Protein AF-A0A9X3XST1-F1 (afdb_monomer_lite)

pLDDT: mean 91.72, std 10.27, range [49.91, 98.38]

Organism: Enterococcus faecium (NCBI:txid1352)

Sequence (94 aa):
MRCKMKKMPKSFEKKLRKYNELNNKSAELHDEISNHLDDVGVPYDNLVATTDPWSKEPRTESLAYINNCECKTEESLNEEIESIRKVYEYFVNK

Secondary structure (DSSP, 8-state):
----PPPPPHHHHHHHHHHHHHHHHHHHHHHHHHHHHHHTT--GGGSSS---TT--S---SHHHHHHTT---SHHHHHHHHHHHHHHHHHHHT-

Radius of gyration: 19.64 Å; chains: 1; bounding box: 42×29×65 Å

Foldseek 3Di:
DDPPDDDDPPVVVVVVVVVVVVVVVLVVVVVVVCVVCVVLQQDPQQQDPDDDPPDPAHGDNLVVCVSVVVQPDPVSNVVSVVSVVVSSVRRNVD

Structure (mmCIF, N/CA/C/O backbone):
data_AF-A0A9X3XST1-F1
#
_entry.id   AF-A0A9X3XST1-F1
#
loop_
_atom_site.group_PDB
_atom_site.id
_atom_site.type_symbol
_atom_site.label_atom_id
_atom_site.label_alt_id
_atom_site.label_comp_id
_atom_site.label_asym_id
_atom_site.label_entity_id
_atom_site.label_seq_id
_atom_site.pdbx_PDB_ins_code
_atom_site.Cartn_x
_atom_site.Cartn_y
_atom_site.Cartn_z
_atom_site.occupancy
_atom_site.B_iso_or_equiv
_atom_site.auth_seq_id
_atom_site.auth_comp_id
_atom_site.auth_asym_id
_atom_site.auth_atom_id
_atom_site.pdbx_PDB_model_num
ATOM 1 N N . MET A 1 1 ? -20.852 -18.468 42.709 1.00 49.91 1 MET A N 1
ATOM 2 C CA . MET A 1 1 ? -20.664 -17.092 42.193 1.00 49.91 1 MET A CA 1
ATOM 3 C C . MET A 1 1 ? -20.859 -17.100 40.682 1.00 49.91 1 MET A C 1
ATOM 5 O O . MET A 1 1 ? -20.131 -17.806 40.002 1.00 49.91 1 MET A O 1
ATOM 9 N N . ARG A 1 2 ? -21.850 -16.378 40.143 1.00 56.12 2 ARG A N 1
ATOM 10 C CA . ARG A 1 2 ? -21.995 -16.188 38.688 1.00 56.12 2 ARG A CA 1
ATOM 11 C C . ARG A 1 2 ? -21.114 -15.000 38.293 1.00 56.12 2 ARG A C 1
ATOM 13 O O . ARG A 1 2 ? -21.422 -13.877 38.687 1.00 56.12 2 ARG A O 1
ATOM 20 N N . CYS A 1 3 ? -20.024 -15.228 37.562 1.00 54.44 3 CYS A N 1
ATOM 21 C CA . CYS A 1 3 ? -19.258 -14.137 36.957 1.00 54.44 3 CYS A CA 1
ATOM 22 C C . CYS A 1 3 ? -20.197 -13.330 36.052 1.00 54.44 3 CYS A C 1
ATOM 24 O O . CYS A 1 3 ? -20.706 -13.851 35.061 1.00 54.44 3 CYS A O 1
ATOM 26 N N . LYS A 1 4 ? -20.462 -12.064 36.397 1.00 68.94 4 LYS A N 1
ATOM 27 C CA . LYS A 1 4 ? -21.145 -11.134 35.491 1.00 68.94 4 LYS A CA 1
ATOM 28 C C . LYS A 1 4 ? -20.264 -10.991 34.252 1.00 68.94 4 LYS A C 1
ATOM 30 O O . LYS A 1 4 ? -19.193 -10.392 34.331 1.00 68.94 4 LYS A O 1
ATOM 35 N N . MET A 1 5 ? -20.704 -11.546 33.126 1.00 74.31 5 MET A N 1
ATOM 36 C CA . MET A 1 5 ? -20.040 -11.323 31.846 1.00 74.31 5 MET A CA 1
ATOM 37 C C . MET A 1 5 ? -19.979 -9.820 31.577 1.00 74.31 5 MET A C 1
ATOM 39 O O . MET A 1 5 ? -21.008 -9.138 31.542 1.00 74.31 5 MET A O 1
ATOM 43 N N . LYS A 1 6 ? -18.763 -9.297 31.413 1.00 84.38 6 LYS A N 1
ATOM 44 C CA . LYS A 1 6 ? -18.559 -7.910 31.003 1.00 84.38 6 LYS A CA 1
ATOM 45 C C . LYS A 1 6 ? -19.012 -7.781 29.549 1.00 84.38 6 LYS A C 1
ATOM 47 O O . LYS A 1 6 ? -18.571 -8.544 28.695 1.00 84.38 6 LYS A O 1
ATOM 52 N N . LYS A 1 7 ? -19.907 -6.831 29.274 1.00 89.75 7 LYS A N 1
ATOM 53 C CA . LYS A 1 7 ? -20.296 -6.489 27.899 1.00 89.75 7 LYS A CA 1
ATOM 54 C C . LYS A 1 7 ? -19.170 -5.702 27.232 1.00 89.75 7 LYS A C 1
ATOM 56 O O . LYS A 1 7 ? -18.489 -4.921 27.898 1.00 89.75 7 LYS A O 1
ATOM 61 N N . MET A 1 8 ? -19.006 -5.881 25.924 1.00 91.94 8 MET A N 1
ATOM 62 C CA . MET A 1 8 ? -18.074 -5.081 25.134 1.00 91.94 8 MET A CA 1
ATOM 63 C C . MET A 1 8 ? -18.477 -3.596 25.190 1.00 91.94 8 MET A C 1
ATOM 65 O O . MET A 1 8 ? -19.657 -3.279 25.005 1.00 91.94 8 MET A O 1
ATOM 69 N N . PRO A 1 9 ? -17.535 -2.670 25.435 1.00 95.88 9 PRO A N 1
ATOM 70 C CA . PRO A 1 9 ? -17.820 -1.248 25.330 1.00 95.88 9 PRO A CA 1
ATOM 71 C C . PRO A 1 9 ? -18.198 -0.876 23.892 1.00 95.88 9 PRO A C 1
ATOM 73 O O . PRO A 1 9 ? -17.466 -1.198 22.957 1.00 95.88 9 PRO A O 1
ATOM 76 N N . LYS A 1 10 ? -19.284 -0.114 23.710 1.00 95.88 10 LYS A N 1
ATOM 77 C CA . LYS A 1 10 ? -19.693 0.401 22.386 1.00 95.88 10 LYS A CA 1
ATOM 78 C C . LYS A 1 10 ? -18.580 1.195 21.686 1.00 95.88 10 LYS A C 1
ATOM 80 O O . LYS A 1 10 ? -18.499 1.212 20.463 1.00 95.88 10 LYS A O 1
ATOM 85 N N . SER A 1 11 ? -17.704 1.844 22.456 1.00 96.81 11 SER A N 1
ATOM 86 C CA . SER A 1 11 ? -16.537 2.561 21.931 1.00 96.81 11 SER A CA 1
ATOM 87 C C . SER A 1 11 ? -15.525 1.633 21.258 1.00 96.81 11 SER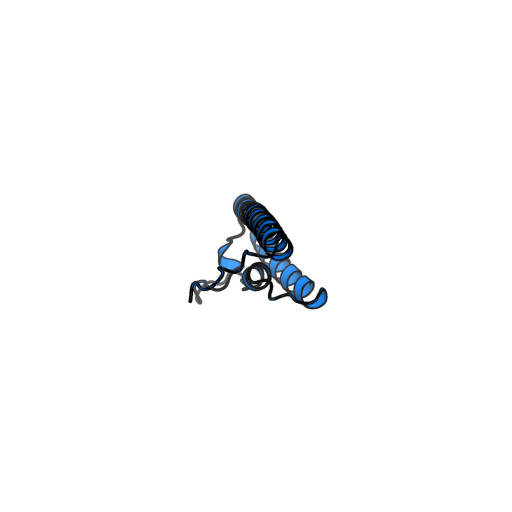 A C 1
ATOM 89 O O . SER A 1 11 ? -14.938 2.014 20.250 1.00 96.81 11 SER A O 1
ATOM 91 N N . PHE A 1 12 ? -15.335 0.419 21.780 1.00 97.69 12 PHE A N 1
ATOM 92 C CA . PHE A 1 12 ? -14.451 -0.574 21.178 1.00 97.69 12 PHE A CA 1
ATOM 93 C C . PHE A 1 12 ? -15.073 -1.170 19.913 1.00 97.69 12 PHE A C 1
ATOM 95 O O . PHE A 1 12 ? -14.409 -1.222 18.884 1.00 97.69 12 PHE A O 1
ATOM 102 N N . GLU A 1 13 ? -16.370 -1.492 19.940 1.00 97.25 13 GLU A N 1
ATOM 103 C CA . GLU A 1 13 ? -17.103 -1.927 18.742 1.00 97.25 13 GLU A CA 1
ATOM 104 C C . GLU A 1 13 ? -16.998 -0.893 17.605 1.00 97.25 13 GLU A C 1
ATOM 106 O O . GLU A 1 13 ? -16.706 -1.242 16.462 1.00 97.25 13 GLU A O 1
ATOM 111 N N . LYS A 1 14 ? -17.148 0.403 17.919 1.00 98.00 14 LYS A N 1
ATOM 112 C CA . LYS A 1 14 ? -16.975 1.487 16.940 1.00 98.00 14 LYS A CA 1
ATOM 113 C C . LYS A 1 14 ? -15.561 1.514 16.343 1.00 98.00 14 LYS A C 1
ATOM 115 O O . LYS A 1 14 ? -15.423 1.754 15.145 1.00 98.00 14 LYS A O 1
ATOM 120 N N . LYS A 1 15 ? -14.523 1.252 17.147 1.00 98.38 15 LYS A N 1
ATOM 121 C CA . LYS A 1 15 ? -13.135 1.155 16.659 1.00 98.38 15 LYS A CA 1
ATOM 122 C C . LYS A 1 15 ? -12.952 -0.029 15.713 1.00 98.38 15 LYS A C 1
ATOM 124 O O . LYS A 1 15 ? -12.360 0.158 14.660 1.00 98.38 15 LYS A O 1
ATOM 129 N N . LEU A 1 16 ? -13.505 -1.199 16.041 1.00 98.31 16 LEU A N 1
ATOM 130 C CA . LEU A 1 16 ? -13.445 -2.380 15.170 1.00 98.31 16 LEU A CA 1
ATOM 131 C C . LEU A 1 16 ? -14.113 -2.122 13.814 1.00 98.31 16 LEU A C 1
ATOM 133 O O . LEU A 1 16 ? -13.550 -2.454 12.777 1.00 98.31 16 LEU A O 1
ATOM 137 N N . ARG A 1 17 ? -15.276 -1.456 13.808 1.00 98.12 17 ARG A N 1
ATOM 138 C CA . ARG A 1 17 ? -15.958 -1.062 12.565 1.00 98.12 17 ARG A CA 1
ATOM 139 C C . ARG A 1 17 ? -15.105 -0.119 11.718 1.00 98.12 17 ARG A C 1
ATOM 141 O O . ARG A 1 17 ? -14.990 -0.332 10.517 1.00 98.12 17 ARG A O 1
ATOM 148 N N . LYS A 1 18 ? -14.481 0.889 12.341 1.00 98.38 18 LYS A N 1
ATOM 149 C CA . LYS A 1 18 ? -13.603 1.824 11.623 1.00 98.38 18 LYS A CA 1
ATOM 150 C C . LYS A 1 18 ? -12.344 1.141 11.092 1.00 98.38 18 LYS A C 1
ATOM 152 O O . LYS A 1 18 ? -11.917 1.446 9.989 1.00 98.38 18 LYS A O 1
ATOM 157 N N . TYR A 1 19 ? -11.774 0.216 11.859 1.00 97.94 19 TYR A N 1
ATOM 158 C CA . TYR A 1 19 ? -10.622 -0.571 11.432 1.00 97.94 19 TYR A CA 1
ATOM 159 C C . TYR A 1 19 ? -10.952 -1.418 10.196 1.00 97.94 19 TYR A C 1
ATOM 161 O O . TYR A 1 19 ? -10.234 -1.353 9.207 1.00 97.94 19 TYR A O 1
ATOM 169 N N . ASN A 1 20 ? -12.095 -2.113 10.196 1.00 98.31 20 ASN A N 1
ATOM 170 C CA . ASN A 1 20 ? -12.554 -2.868 9.028 1.00 98.31 20 ASN A CA 1
ATOM 171 C C . ASN A 1 20 ? -12.794 -1.972 7.801 1.00 98.31 20 ASN A C 1
ATOM 173 O O . ASN A 1 20 ? -12.444 -2.345 6.690 1.00 98.31 20 ASN A O 1
ATOM 177 N N . GLU A 1 21 ? -13.384 -0.789 7.993 1.00 98.31 21 GLU A N 1
ATOM 178 C CA . GLU A 1 21 ? -13.575 0.188 6.910 1.00 98.31 21 GLU A CA 1
ATOM 179 C C . GLU A 1 21 ? -12.238 0.611 6.282 1.00 98.31 21 GLU A C 1
ATOM 181 O O . GLU A 1 21 ? -12.136 0.700 5.063 1.00 98.31 21 GLU A O 1
ATOM 186 N N . LEU A 1 22 ? -11.215 0.866 7.104 1.00 97.31 22 LEU A N 1
ATOM 187 C CA . LEU A 1 22 ? -9.884 1.240 6.624 1.00 97.31 22 LEU A CA 1
ATOM 188 C C . LEU A 1 22 ? -9.188 0.078 5.906 1.00 97.31 22 LEU A C 1
ATOM 190 O O . LEU A 1 22 ? -8.592 0.306 4.861 1.00 97.31 22 LEU A O 1
ATOM 194 N N . ASN A 1 23 ? -9.314 -1.152 6.411 1.00 96.50 23 ASN A N 1
ATOM 195 C CA . ASN A 1 23 ? -8.754 -2.331 5.748 1.00 96.50 23 ASN A CA 1
ATOM 196 C C . ASN A 1 23 ? -9.389 -2.569 4.373 1.00 96.50 23 ASN A C 1
ATOM 198 O O . ASN A 1 23 ? -8.667 -2.836 3.421 1.00 96.50 23 ASN A O 1
ATOM 202 N N . ASN A 1 24 ? -10.712 -2.422 4.251 1.00 97.94 24 ASN A N 1
ATOM 203 C CA . ASN A 1 24 ? -11.387 -2.552 2.958 1.00 97.94 24 ASN A CA 1
ATOM 204 C C . ASN A 1 24 ? -10.892 -1.498 1.960 1.00 97.94 24 ASN A C 1
ATOM 206 O O . ASN A 1 24 ? -10.548 -1.844 0.839 1.00 97.94 24 ASN A O 1
ATOM 210 N N . LYS A 1 25 ? -10.769 -0.236 2.390 1.00 97.00 25 LYS A N 1
ATOM 211 C CA . LYS A 1 25 ? -10.220 0.838 1.546 1.00 97.00 25 LYS A CA 1
ATOM 212 C C . LYS A 1 25 ? -8.770 0.585 1.143 1.00 97.00 25 LYS A C 1
ATOM 214 O O . LYS A 1 25 ? -8.382 0.890 0.025 1.00 97.00 25 LYS A O 1
ATOM 219 N N . SER A 1 26 ? -7.966 0.044 2.057 1.00 95.56 26 SER A N 1
ATOM 220 C CA . SER A 1 26 ? -6.583 -0.332 1.761 1.00 95.56 26 SER A CA 1
ATOM 221 C C . SER A 1 26 ? -6.513 -1.444 0.717 1.00 95.56 26 SER A C 1
ATOM 223 O O . SER A 1 26 ? -5.638 -1.391 -0.136 1.00 95.56 26 SER A O 1
ATOM 225 N N . ALA A 1 27 ? -7.410 -2.432 0.784 1.00 95.69 27 ALA A N 1
ATOM 226 C CA . ALA A 1 27 ? -7.486 -3.507 -0.201 1.00 95.69 27 ALA A CA 1
ATOM 227 C C . ALA A 1 27 ? -7.932 -2.982 -1.575 1.00 95.69 27 ALA A C 1
ATOM 229 O O . ALA A 1 27 ? -7.285 -3.278 -2.568 1.00 95.69 27 ALA A O 1
ATOM 230 N N . GLU A 1 28 ? -8.963 -2.132 -1.618 1.00 97.75 28 GLU A N 1
ATOM 231 C CA . GLU A 1 28 ? -9.430 -1.489 -2.856 1.00 97.75 28 GLU A CA 1
ATOM 232 C C . GLU A 1 28 ? -8.305 -0.692 -3.544 1.00 97.75 28 GLU A C 1
ATOM 234 O O . GLU A 1 28 ? -8.042 -0.888 -4.726 1.00 97.75 28 GLU A O 1
ATOM 239 N N . LEU A 1 29 ? -7.578 0.148 -2.796 1.00 96.75 29 LEU A N 1
ATOM 240 C CA . LEU A 1 29 ? -6.450 0.918 -3.339 1.00 96.75 29 LEU A CA 1
ATOM 241 C C . LEU A 1 29 ? -5.285 0.031 -3.791 1.00 96.75 29 LEU A C 1
ATOM 243 O O . LEU A 1 29 ? -4.609 0.347 -4.765 1.00 96.75 29 LEU A O 1
ATOM 247 N N . HIS A 1 30 ? -5.028 -1.064 -3.078 1.00 95.25 30 HIS A N 1
ATOM 248 C CA . HIS A 1 30 ? -4.001 -2.021 -3.470 1.00 95.25 30 HIS A CA 1
ATOM 249 C C . HIS A 1 30 ? -4.332 -2.672 -4.817 1.00 95.25 30 HIS A C 1
ATOM 251 O O . HIS A 1 30 ? -3.461 -2.752 -5.683 1.00 95.25 30 HIS A O 1
ATOM 257 N N . ASP A 1 31 ? -5.591 -3.070 -5.013 1.00 96.38 31 ASP A N 1
ATOM 258 C CA . ASP A 1 31 ? -6.064 -3.621 -6.282 1.00 96.38 31 ASP A CA 1
ATOM 259 C C . ASP A 1 31 ? -5.942 -2.581 -7.408 1.00 96.38 31 ASP A C 1
ATOM 261 O O . ASP A 1 31 ? -5.462 -2.905 -8.491 1.00 96.38 31 ASP A O 1
ATOM 265 N N . GLU A 1 32 ? -6.304 -1.317 -7.158 1.00 97.50 32 GLU A N 1
ATOM 266 C CA . GLU A 1 32 ? -6.125 -0.221 -8.124 1.00 97.50 32 GLU A CA 1
ATOM 267 C C . GLU A 1 32 ? -4.653 -0.035 -8.528 1.00 97.50 32 GLU A C 1
ATOM 269 O O . GLU A 1 32 ? -4.350 0.059 -9.718 1.00 97.50 32 GLU A O 1
ATOM 274 N N . ILE A 1 33 ? -3.730 -0.030 -7.559 1.00 96.38 33 ILE A N 1
ATOM 275 C CA . ILE A 1 33 ? -2.288 0.086 -7.817 1.00 96.38 33 ILE A CA 1
ATOM 276 C C . ILE A 1 33 ? -1.785 -1.113 -8.627 1.00 96.38 33 ILE A C 1
ATOM 278 O O . ILE A 1 33 ? -1.078 -0.924 -9.616 1.00 96.38 33 ILE A O 1
ATOM 282 N N . SER A 1 34 ? -2.143 -2.338 -8.233 1.00 95.12 34 SER A N 1
ATOM 283 C CA . SER A 1 34 ? -1.703 -3.550 -8.928 1.00 95.12 34 SER A CA 1
ATOM 284 C C . SER A 1 34 ? -2.221 -3.600 -10.364 1.00 95.12 34 SER A C 1
ATOM 286 O O . SER A 1 34 ? -1.451 -3.919 -11.267 1.00 95.12 34 SER A O 1
ATOM 288 N N . ASN A 1 35 ? -3.494 -3.261 -10.583 1.00 97.44 35 ASN A N 1
ATOM 289 C CA . ASN A 1 35 ? -4.090 -3.235 -11.918 1.00 97.44 35 ASN A CA 1
ATOM 290 C C . ASN A 1 35 ? -3.429 -2.169 -12.798 1.00 97.44 35 ASN A C 1
ATOM 292 O O . ASN A 1 35 ? -3.091 -2.447 -13.941 1.00 97.44 35 ASN A O 1
ATOM 296 N N . HIS A 1 36 ? -3.168 -0.975 -12.252 1.00 97.56 36 HIS A N 1
ATOM 297 C CA . HIS A 1 36 ? -2.478 0.085 -12.990 1.00 97.56 36 HIS A CA 1
ATOM 298 C C . HIS A 1 36 ? -1.078 -0.342 -13.439 1.00 97.56 36 HIS A C 1
ATOM 300 O O . HIS A 1 36 ? -0.684 -0.081 -14.572 1.00 97.56 36 HIS A O 1
ATOM 306 N N . LEU A 1 37 ? -0.314 -0.990 -12.555 1.00 96.56 37 LEU A N 1
ATOM 307 C CA . LEU A 1 37 ? 1.026 -1.481 -12.879 1.00 96.56 37 LEU A CA 1
ATOM 308 C C . LEU A 1 37 ? 0.988 -2.543 -13.988 1.00 96.56 37 LEU A C 1
ATOM 310 O O . LEU A 1 37 ? 1.798 -2.470 -14.910 1.00 96.56 37 LEU A O 1
ATOM 314 N N . ASP A 1 38 ? 0.023 -3.466 -13.939 1.00 95.62 38 ASP A N 1
ATOM 315 C CA . ASP A 1 38 ? -0.188 -4.473 -14.987 1.00 95.62 38 ASP A CA 1
ATOM 316 C C . ASP A 1 38 ? -0.558 -3.823 -16.334 1.00 95.62 38 ASP A C 1
ATOM 318 O O . ASP A 1 38 ? 0.075 -4.102 -17.354 1.00 95.62 38 ASP A O 1
ATOM 322 N N . ASP A 1 39 ? -1.492 -2.864 -16.325 1.00 97.69 39 ASP A N 1
ATOM 323 C CA . ASP A 1 39 ? -1.955 -2.137 -17.516 1.00 97.69 39 ASP A CA 1
ATOM 324 C C . ASP A 1 39 ? -0.816 -1.418 -18.259 1.00 97.69 39 ASP A C 1
ATOM 326 O O . ASP A 1 39 ? -0.826 -1.322 -19.491 1.00 97.69 39 ASP A O 1
ATOM 330 N N . VAL A 1 40 ? 0.175 -0.903 -17.523 1.00 97.19 40 VAL A N 1
ATOM 331 C CA . VAL A 1 40 ? 1.330 -0.193 -18.096 1.00 97.19 40 VAL A CA 1
ATOM 332 C C . VAL A 1 40 ? 2.578 -1.068 -18.257 1.00 97.19 40 VAL A C 1
ATOM 334 O O . VAL A 1 40 ? 3.635 -0.559 -18.634 1.00 97.19 40 VAL A O 1
ATOM 337 N N . GLY A 1 41 ? 2.477 -2.375 -17.998 1.00 95.31 41 GLY A N 1
ATOM 338 C CA . GLY A 1 41 ? 3.569 -3.334 -18.178 1.00 95.31 41 GLY A CA 1
ATOM 339 C C . GLY A 1 41 ? 4.701 -3.217 -17.152 1.00 95.31 41 GLY A C 1
ATOM 340 O O . GLY A 1 41 ? 5.830 -3.617 -17.440 1.00 95.31 41 GLY A O 1
ATOM 341 N N . VAL A 1 42 ? 4.425 -2.664 -15.969 1.00 95.44 42 VAL A N 1
ATOM 342 C CA . VAL A 1 42 ? 5.366 -2.594 -14.845 1.00 95.44 42 VAL A CA 1
ATOM 343 C C . VAL A 1 42 ? 5.165 -3.837 -13.968 1.00 95.44 42 VAL A C 1
ATOM 345 O O . VAL A 1 42 ? 4.112 -3.973 -13.347 1.00 95.44 42 VAL A O 1
ATOM 348 N N . PRO A 1 43 ? 6.151 -4.744 -13.856 1.00 92.62 43 PRO A N 1
ATOM 349 C CA . PRO A 1 43 ? 6.001 -5.945 -13.044 1.00 92.62 43 PRO A CA 1
ATOM 350 C C . PRO A 1 43 ? 5.839 -5.594 -11.558 1.00 92.62 43 PRO A C 1
ATOM 352 O O . PRO A 1 43 ? 6.717 -4.979 -10.947 1.00 92.62 43 PRO A O 1
ATOM 355 N N . TYR A 1 44 ? 4.702 -5.977 -10.973 1.00 92.38 44 TYR A N 1
ATOM 356 C CA . TYR A 1 44 ? 4.379 -5.714 -9.565 1.00 92.38 44 TYR A CA 1
ATOM 357 C C . TYR A 1 44 ? 5.433 -6.299 -8.604 1.00 92.38 44 TYR A C 1
ATOM 359 O O . TYR A 1 44 ? 5.772 -5.709 -7.579 1.00 92.38 44 TYR A O 1
ATOM 367 N N . ASP A 1 45 ? 5.993 -7.448 -8.969 1.00 89.94 45 ASP A N 1
ATOM 368 C CA . ASP A 1 45 ? 7.029 -8.188 -8.248 1.00 89.94 45 ASP A CA 1
ATOM 369 C C . ASP A 1 45 ? 8.380 -7.449 -8.160 1.00 89.94 45 ASP A C 1
ATOM 371 O O . ASP A 1 45 ? 9.172 -7.729 -7.259 1.00 89.94 45 ASP A O 1
ATOM 375 N N . ASN A 1 46 ? 8.625 -6.457 -9.024 1.00 91.00 46 ASN A N 1
ATOM 376 C CA . ASN A 1 46 ? 9.791 -5.571 -8.935 1.00 91.00 46 ASN A CA 1
ATOM 377 C C . ASN A 1 46 ? 9.627 -4.438 -7.912 1.00 91.00 46 ASN A C 1
ATOM 379 O O . ASN A 1 46 ? 10.584 -3.699 -7.675 1.00 91.00 46 ASN A O 1
ATOM 383 N N . LEU A 1 47 ? 8.436 -4.268 -7.332 1.00 92.25 47 LEU A N 1
ATOM 384 C CA . LEU A 1 47 ? 8.143 -3.236 -6.335 1.00 92.25 47 LEU A CA 1
ATOM 385 C C . LEU A 1 47 ? 7.931 -3.802 -4.921 1.00 92.25 47 LEU A C 1
ATOM 387 O O . LEU A 1 47 ? 7.780 -3.030 -3.973 1.00 92.25 47 LEU A O 1
ATOM 391 N N . VAL A 1 48 ? 7.928 -5.127 -4.752 1.00 90.38 48 VAL A N 1
ATOM 392 C CA . VAL A 1 48 ? 7.723 -5.805 -3.463 1.00 90.38 48 VAL A CA 1
ATOM 393 C C . VAL A 1 48 ? 8.934 -6.639 -3.046 1.00 90.38 48 VAL A C 1
ATOM 395 O O . VAL A 1 48 ? 9.797 -6.981 -3.849 1.00 90.38 48 VAL A O 1
ATOM 398 N N . ALA A 1 49 ? 8.993 -6.984 -1.758 1.00 74.62 49 ALA A N 1
ATOM 399 C CA . ALA A 1 49 ? 10.062 -7.784 -1.173 1.00 74.62 49 ALA A CA 1
ATOM 400 C C . ALA A 1 49 ? 9.984 -9.247 -1.620 1.00 74.62 49 ALA A C 1
ATOM 402 O O . ALA A 1 49 ? 9.383 -10.054 -0.917 1.00 74.62 49 ALA A O 1
ATOM 403 N N . THR A 1 50 ? 10.521 -9.575 -2.802 1.00 63.78 50 THR A N 1
ATOM 404 C CA . THR A 1 50 ? 11.124 -10.865 -3.214 1.00 63.78 50 THR A CA 1
ATOM 405 C C . THR A 1 50 ? 11.107 -11.003 -4.734 1.00 63.78 50 THR A C 1
ATOM 407 O O . THR A 1 50 ? 10.053 -11.245 -5.306 1.00 63.78 50 THR A O 1
ATOM 410 N N . THR A 1 51 ? 12.273 -10.988 -5.383 1.00 66.62 51 THR A N 1
ATOM 411 C CA . THR A 1 51 ? 12.402 -11.425 -6.786 1.00 66.62 51 THR A CA 1
ATOM 412 C C . THR A 1 51 ? 13.832 -11.831 -7.147 1.00 66.62 51 THR A C 1
ATOM 414 O O . THR A 1 51 ? 14.799 -11.479 -6.470 1.00 66.62 51 THR A O 1
ATOM 417 N N . ASP A 1 52 ? 13.944 -12.625 -8.215 1.00 70.75 52 ASP A N 1
ATOM 418 C CA . ASP A 1 52 ? 15.134 -13.336 -8.700 1.00 70.75 52 ASP A CA 1
ATOM 419 C C . ASP A 1 52 ? 16.431 -12.497 -8.682 1.00 70.75 52 ASP A C 1
ATOM 421 O O . ASP A 1 52 ? 16.563 -11.588 -9.505 1.00 70.75 52 ASP A O 1
ATOM 425 N N . PRO A 1 53 ? 17.444 -12.818 -7.848 1.00 70.31 53 PRO A N 1
ATOM 426 C CA . PRO A 1 53 ? 18.677 -12.036 -7.739 1.00 70.31 53 PRO A CA 1
ATOM 427 C C . PRO A 1 53 ? 19.431 -11.846 -9.066 1.00 70.31 53 PRO A C 1
ATOM 429 O O . PRO A 1 53 ? 20.201 -10.892 -9.171 1.00 70.31 53 PRO A O 1
ATOM 432 N N . TRP A 1 54 ? 19.182 -12.677 -10.083 1.00 81.69 54 TRP A N 1
ATOM 433 C CA . TRP A 1 54 ? 19.852 -12.625 -11.384 1.00 81.69 54 TRP A CA 1
ATOM 434 C C . TRP A 1 54 ? 19.238 -11.636 -12.394 1.00 81.69 54 TRP A C 1
ATOM 436 O O . TRP A 1 54 ? 19.844 -11.404 -13.445 1.00 81.69 54 TRP A O 1
ATOM 446 N N . SER A 1 55 ? 18.081 -11.027 -12.099 1.00 81.56 55 SER A N 1
ATOM 447 C C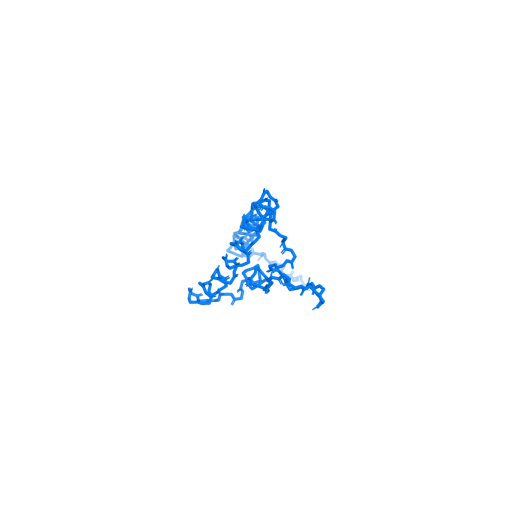A . SER A 1 55 ? 17.481 -10.003 -12.970 1.00 81.56 55 SER A CA 1
ATOM 448 C C . SER A 1 55 ? 18.359 -8.748 -13.079 1.00 81.56 55 SER A C 1
ATOM 450 O O . SER A 1 55 ? 18.953 -8.292 -12.101 1.00 81.56 55 SER A O 1
ATOM 452 N N . LYS A 1 56 ? 18.428 -8.182 -14.292 1.00 84.31 56 LYS A N 1
ATOM 453 C CA . LYS A 1 56 ? 19.099 -6.900 -14.589 1.00 84.31 56 LYS A CA 1
ATOM 454 C C . LYS A 1 56 ? 18.145 -5.702 -14.566 1.00 84.31 56 LYS A C 1
ATOM 456 O O . LYS A 1 56 ? 18.582 -4.583 -14.823 1.00 84.31 56 LYS A O 1
ATOM 461 N N . GLU A 1 57 ? 16.860 -5.937 -14.336 1.00 88.06 57 GLU A N 1
ATOM 462 C CA . GLU A 1 57 ? 15.844 -4.887 -14.297 1.00 88.06 57 GLU A CA 1
ATOM 463 C C . GLU A 1 57 ? 15.891 -4.136 -12.956 1.00 88.06 57 GLU A C 1
ATOM 465 O O . GLU A 1 57 ? 16.290 -4.718 -11.940 1.0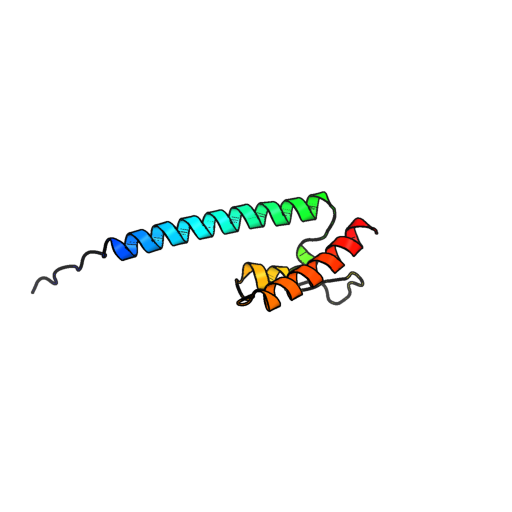0 88.06 57 GLU A O 1
ATOM 470 N N . PRO A 1 58 ? 15.537 -2.836 -12.924 1.00 89.62 58 PRO A N 1
ATOM 471 C CA . PRO A 1 58 ? 15.455 -2.105 -11.674 1.00 89.62 58 PRO A CA 1
ATOM 472 C C . PRO A 1 58 ? 14.320 -2.665 -10.823 1.00 89.62 58 PRO A C 1
ATOM 474 O O . PRO A 1 58 ? 13.246 -3.000 -11.318 1.00 89.62 58 PRO A O 1
ATOM 477 N N . ARG A 1 59 ? 14.578 -2.736 -9.522 1.00 89.12 59 ARG A N 1
ATOM 478 C CA . ARG A 1 59 ? 13.662 -3.275 -8.524 1.00 89.12 59 ARG A CA 1
ATOM 479 C C . ARG A 1 59 ? 13.890 -2.602 -7.184 1.00 89.12 59 ARG A C 1
ATOM 481 O O . ARG A 1 59 ? 14.995 -2.131 -6.904 1.00 89.12 59 ARG A O 1
ATOM 488 N N . THR A 1 60 ? 12.856 -2.593 -6.363 1.00 89.81 60 THR A N 1
ATOM 489 C CA . THR A 1 60 ? 12.868 -2.082 -4.996 1.00 89.81 60 THR A CA 1
ATOM 490 C C . THR A 1 60 ? 11.826 -2.824 -4.161 1.00 89.81 60 THR A C 1
ATOM 492 O O . THR A 1 60 ? 10.902 -3.417 -4.702 1.00 89.81 60 THR A O 1
ATOM 495 N N . GLU A 1 61 ? 11.940 -2.763 -2.837 1.00 91.81 61 GLU A N 1
ATOM 496 C CA . GLU A 1 61 ? 10.923 -3.279 -1.909 1.00 91.81 61 GLU A CA 1
ATOM 497 C C . GLU A 1 61 ? 9.925 -2.182 -1.480 1.00 91.81 61 GLU A C 1
ATOM 499 O O . GLU A 1 61 ? 9.144 -2.356 -0.545 1.00 91.81 61 GLU A O 1
ATOM 504 N N . SER A 1 62 ? 9.932 -1.038 -2.169 1.00 94.44 62 SER A N 1
ATOM 505 C CA . SER A 1 62 ? 9.218 0.184 -1.783 1.00 94.44 62 SER A CA 1
ATOM 506 C C . SER A 1 62 ? 7.715 0.033 -1.591 1.00 94.44 62 SER A C 1
ATOM 508 O O . SER A 1 62 ? 7.147 0.598 -0.655 1.00 94.44 62 SER A O 1
ATOM 510 N N . LEU A 1 63 ? 7.042 -0.762 -2.424 1.00 94.50 63 LEU A N 1
ATOM 511 C CA . LEU A 1 63 ? 5.609 -0.993 -2.256 1.00 94.50 63 LEU A CA 1
ATOM 512 C C . LEU A 1 63 ? 5.321 -1.875 -1.033 1.00 94.50 63 LEU A C 1
ATOM 514 O O . LEU A 1 63 ? 4.267 -1.729 -0.416 1.00 94.50 63 LEU A O 1
ATOM 518 N N . ALA A 1 64 ? 6.259 -2.737 -0.622 1.00 93.69 64 ALA A N 1
ATOM 519 C CA . ALA A 1 64 ? 6.136 -3.491 0.625 1.00 93.69 64 ALA A CA 1
ATOM 520 C C . ALA A 1 64 ? 6.198 -2.564 1.851 1.00 93.69 64 ALA A C 1
ATOM 522 O O . ALA A 1 64 ? 5.356 -2.693 2.742 1.00 93.69 64 ALA A O 1
ATOM 523 N N . TYR A 1 65 ? 7.102 -1.576 1.865 1.00 95.00 65 TYR A N 1
ATOM 524 C CA . TYR A 1 65 ? 7.165 -0.575 2.938 1.00 95.00 65 TYR A CA 1
ATOM 525 C C . TYR A 1 65 ? 5.866 0.235 3.066 1.00 95.00 65 TYR A C 1
ATOM 527 O O . TYR A 1 65 ? 5.405 0.499 4.182 1.00 95.00 65 TYR A O 1
ATOM 535 N N . ILE A 1 66 ? 5.231 0.587 1.944 1.00 94.69 66 ILE A N 1
ATOM 536 C CA . ILE A 1 66 ? 3.926 1.263 1.947 1.00 94.69 66 ILE A CA 1
ATOM 537 C C . ILE A 1 66 ? 2.822 0.316 2.448 1.00 94.69 66 ILE A C 1
ATOM 539 O O . ILE A 1 66 ? 2.106 0.663 3.390 1.00 94.69 66 ILE A O 1
ATOM 543 N N . ASN A 1 67 ? 2.717 -0.897 1.889 1.00 92.56 67 ASN A N 1
ATOM 544 C CA . ASN A 1 67 ? 1.693 -1.889 2.253 1.00 92.56 67 ASN A CA 1
ATOM 545 C C . ASN A 1 67 ? 1.742 -2.268 3.745 1.00 92.56 67 ASN A C 1
ATOM 547 O O . ASN A 1 67 ? 0.704 -2.412 4.394 1.00 92.56 67 ASN A O 1
ATOM 551 N N . ASN A 1 68 ? 2.941 -2.368 4.318 1.00 93.12 68 ASN A N 1
ATOM 552 C CA . ASN A 1 68 ? 3.143 -2.689 5.732 1.00 93.12 68 ASN A CA 1
ATOM 553 C C . ASN A 1 68 ? 2.990 -1.474 6.664 1.00 93.12 68 ASN A C 1
ATOM 555 O O . ASN A 1 68 ? 3.191 -1.582 7.878 1.00 93.12 68 ASN A O 1
ATOM 559 N N . CYS A 1 69 ? 2.618 -0.308 6.123 1.00 93.00 69 CYS A N 1
ATOM 560 C CA . CYS A 1 69 ? 2.538 0.956 6.849 1.00 93.00 69 CYS A CA 1
ATOM 561 C C . CYS A 1 69 ? 3.863 1.326 7.545 1.00 93.00 69 CYS A C 1
ATOM 563 O O . CYS A 1 69 ? 3.839 1.883 8.646 1.00 93.00 69 CYS A O 1
ATOM 565 N N . GLU A 1 70 ? 5.015 0.996 6.963 1.00 95.25 70 GLU A N 1
ATOM 566 C CA . GLU A 1 70 ? 6.341 1.253 7.545 1.00 95.25 70 GLU A CA 1
ATOM 567 C C . GLU A 1 70 ? 6.816 2.696 7.303 1.00 95.25 70 GLU A C 1
ATOM 569 O O . GLU A 1 70 ? 7.602 3.223 8.090 1.00 95.25 70 GLU A O 1
ATOM 574 N N . CYS A 1 71 ? 6.229 3.389 6.323 1.00 96.00 71 CYS A N 1
ATOM 575 C CA . CYS A 1 71 ? 6.423 4.821 6.082 1.00 96.00 71 CYS A CA 1
ATOM 576 C C . CYS A 1 71 ? 5.700 5.670 7.150 1.00 96.00 71 CYS A C 1
ATOM 578 O O . CYS A 1 71 ? 4.550 6.078 6.978 1.00 96.00 71 CYS A O 1
ATOM 580 N N . LYS A 1 72 ? 6.335 5.895 8.309 1.00 96.06 72 LYS A N 1
ATOM 581 C CA . LYS A 1 72 ? 5.728 6.630 9.443 1.00 96.06 72 LYS A CA 1
ATOM 582 C C . LYS A 1 72 ? 5.793 8.153 9.308 1.00 96.06 72 LYS A C 1
ATOM 584 O O . LYS A 1 72 ? 5.125 8.848 10.074 1.00 96.06 72 LYS A O 1
ATOM 589 N N . THR A 1 73 ? 6.601 8.665 8.385 1.00 97.56 73 THR A N 1
ATOM 590 C CA . THR A 1 73 ? 6.772 10.098 8.123 1.00 97.56 73 THR A CA 1
ATOM 591 C C . THR A 1 73 ? 6.544 10.397 6.649 1.00 97.56 73 THR A C 1
ATOM 593 O O . THR A 1 73 ? 6.750 9.539 5.791 1.00 97.56 73 THR A O 1
ATOM 596 N N . GLU A 1 74 ? 6.168 11.640 6.358 1.00 97.25 74 GLU A N 1
ATOM 597 C CA . GLU A 1 74 ? 6.034 12.131 4.984 1.00 97.25 74 GLU A CA 1
ATOM 598 C C . GLU A 1 74 ? 7.350 11.995 4.202 1.00 97.25 74 GLU A C 1
ATOM 600 O O . GLU A 1 74 ? 7.349 11.655 3.027 1.00 97.25 74 GLU A O 1
ATOM 605 N N . GLU A 1 75 ? 8.489 12.200 4.866 1.00 97.94 75 GLU A N 1
ATOM 606 C CA . GLU A 1 75 ? 9.818 12.011 4.276 1.00 97.94 75 GLU A CA 1
ATOM 607 C C . GLU A 1 75 ? 10.034 10.559 3.826 1.00 97.94 75 GLU A C 1
ATOM 609 O O . GLU A 1 75 ? 10.305 10.334 2.651 1.00 97.94 75 GLU A O 1
ATOM 614 N N . SER A 1 76 ? 9.787 9.577 4.706 1.00 96.81 76 SER A N 1
ATOM 615 C CA . SER A 1 76 ? 9.927 8.154 4.352 1.00 96.81 76 SER A CA 1
ATOM 616 C C . SER A 1 76 ? 8.974 7.728 3.233 1.00 96.81 76 SER A C 1
ATOM 618 O O . SER A 1 76 ? 9.357 6.969 2.354 1.00 96.81 76 SER A O 1
ATOM 620 N N . LEU A 1 7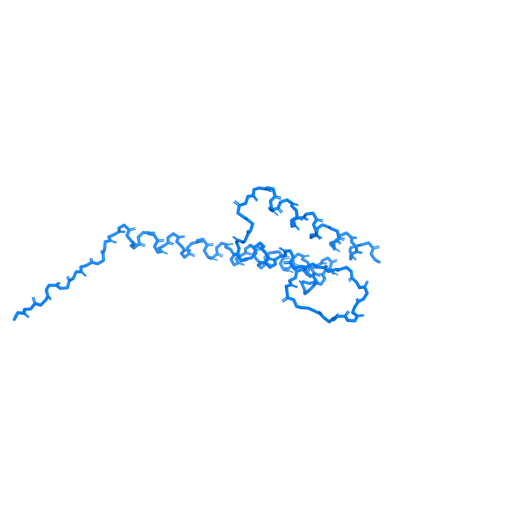7 ? 7.747 8.260 3.210 1.00 97.75 77 LEU A N 1
ATOM 621 C CA . LEU A 1 77 ? 6.803 7.984 2.127 1.00 97.75 77 LEU A CA 1
ATOM 622 C C . LEU A 1 77 ? 7.320 8.517 0.782 1.00 97.75 77 LEU A C 1
ATOM 624 O O . LEU A 1 77 ? 7.233 7.825 -0.231 1.00 97.75 77 LEU A O 1
ATOM 628 N N . ASN A 1 78 ? 7.871 9.732 0.765 1.00 98.25 78 ASN A N 1
ATOM 629 C CA . ASN A 1 78 ? 8.377 10.344 -0.462 1.00 98.25 78 ASN A CA 1
ATOM 630 C C . ASN A 1 78 ? 9.616 9.623 -1.016 1.00 98.25 78 ASN A C 1
ATOM 632 O O . ASN A 1 78 ? 9.758 9.521 -2.234 1.00 98.25 78 ASN A O 1
ATOM 636 N N . GLU A 1 79 ? 10.479 9.081 -0.155 1.00 97.50 79 GLU A N 1
ATOM 637 C CA . GLU A 1 79 ? 11.619 8.250 -0.571 1.00 97.50 79 GLU A CA 1
ATOM 638 C C . GLU A 1 79 ? 11.169 6.964 -1.285 1.00 97.50 79 GLU A C 1
ATOM 640 O O . GLU A 1 79 ? 11.713 6.606 -2.338 1.00 97.50 79 GLU A O 1
ATOM 645 N N . GLU A 1 80 ? 10.133 6.299 -0.766 1.00 97.25 80 GLU A N 1
ATOM 646 C CA . GLU A 1 80 ? 9.586 5.089 -1.387 1.00 97.25 80 GLU A CA 1
ATOM 647 C C . GLU A 1 80 ? 8.836 5.393 -2.691 1.00 97.25 80 GLU A C 1
ATOM 649 O O . GLU A 1 80 ? 9.004 4.675 -3.678 1.00 97.25 80 GLU A O 1
ATOM 654 N N . ILE A 1 81 ? 8.074 6.494 -2.753 1.00 97.94 81 ILE A N 1
ATOM 655 C CA . ILE A 1 81 ? 7.418 6.950 -3.993 1.00 97.94 81 ILE A CA 1
ATOM 656 C C . ILE A 1 81 ? 8.456 7.244 -5.080 1.00 97.94 81 ILE A C 1
ATOM 658 O O . ILE A 1 81 ? 8.273 6.853 -6.232 1.00 97.94 81 ILE A O 1
ATOM 662 N N . GLU A 1 82 ? 9.560 7.901 -4.731 1.00 98.06 82 GLU A N 1
ATOM 663 C CA . GLU A 1 82 ? 10.637 8.209 -5.671 1.00 98.06 82 GLU A CA 1
ATOM 664 C C . GLU A 1 82 ? 11.320 6.940 -6.206 1.00 98.06 82 GLU A C 1
ATOM 666 O O . GLU A 1 82 ? 11.697 6.864 -7.379 1.00 98.06 82 GLU A O 1
ATOM 671 N N . SER A 1 83 ? 11.456 5.918 -5.364 1.00 96.50 83 SER A N 1
ATOM 672 C CA . SER A 1 83 ? 11.991 4.613 -5.758 1.00 96.50 83 SER A CA 1
ATOM 673 C C . SER A 1 83 ? 11.028 3.857 -6.680 1.00 96.50 83 SER A C 1
ATOM 675 O O . SER A 1 83 ? 11.456 3.349 -7.719 1.00 96.50 83 SER A O 1
ATOM 677 N N . ILE A 1 84 ? 9.724 3.869 -6.374 1.00 97.19 84 ILE A N 1
ATOM 678 C CA . ILE A 1 84 ? 8.665 3.334 -7.248 1.00 97.19 84 ILE A CA 1
ATOM 679 C C . ILE A 1 84 ? 8.674 4.052 -8.601 1.00 97.19 84 ILE A C 1
ATOM 681 O O . ILE A 1 84 ? 8.644 3.397 -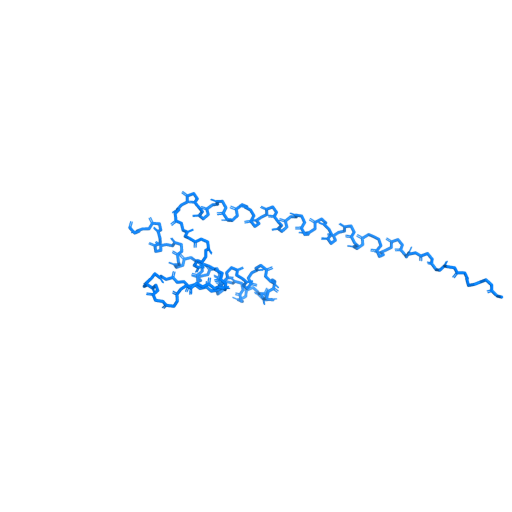9.641 1.00 97.19 84 ILE A O 1
ATOM 685 N N . ARG A 1 85 ? 8.780 5.387 -8.604 1.00 98.06 85 ARG A N 1
ATOM 686 C CA . ARG A 1 85 ? 8.795 6.213 -9.819 1.00 98.06 85 ARG A CA 1
ATOM 687 C C . ARG A 1 85 ? 9.912 5.808 -10.778 1.00 98.06 85 ARG A C 1
ATOM 689 O O . ARG A 1 85 ? 9.662 5.690 -11.971 1.00 98.06 85 ARG A O 1
ATOM 696 N N . LYS A 1 86 ? 11.118 5.536 -10.276 1.00 96.62 86 LYS A N 1
ATOM 697 C CA . LYS A 1 86 ? 12.255 5.098 -11.108 1.00 96.62 86 LYS A CA 1
ATOM 698 C C . LYS A 1 86 ? 12.011 3.749 -11.780 1.00 96.62 86 LYS A C 1
ATOM 700 O O . LYS A 1 86 ? 12.331 3.590 -12.955 1.00 96.62 86 LYS A O 1
ATOM 705 N N . VAL A 1 87 ? 11.457 2.782 -11.044 1.00 95.44 87 VAL A N 1
ATOM 706 C CA . VAL A 1 87 ? 11.096 1.469 -11.603 1.00 95.44 87 VAL A CA 1
ATOM 707 C C . VAL A 1 87 ? 9.991 1.646 -12.644 1.00 95.44 87 VAL A C 1
ATOM 709 O O . VAL A 1 87 ? 10.131 1.181 -13.771 1.00 95.44 87 VAL A O 1
ATOM 712 N N . TYR A 1 88 ? 8.945 2.396 -12.302 1.00 97.38 88 TYR A N 1
ATOM 713 C CA . TYR A 1 88 ? 7.835 2.707 -13.197 1.00 97.38 88 TYR A CA 1
ATOM 714 C C . TYR A 1 88 ? 8.312 3.335 -14.518 1.00 97.38 88 TYR A C 1
ATOM 716 O O . TYR A 1 88 ? 8.013 2.829 -15.598 1.00 97.38 88 TYR A O 1
ATOM 724 N N . GLU A 1 89 ? 9.102 4.409 -14.443 1.00 97.50 89 GLU A N 1
ATOM 725 C CA . GLU A 1 89 ? 9.637 5.116 -15.610 1.00 97.50 89 GLU A CA 1
ATOM 726 C C . GLU A 1 89 ? 10.543 4.219 -16.465 1.00 97.50 89 GLU A C 1
ATOM 728 O O . GLU A 1 89 ? 10.517 4.335 -17.689 1.00 97.50 89 GLU A O 1
ATOM 733 N N . TYR A 1 90 ? 11.313 3.307 -15.864 1.00 96.06 90 TYR A N 1
ATOM 734 C CA . TYR A 1 90 ? 12.122 2.352 -16.623 1.00 96.06 90 TYR A CA 1
ATOM 735 C C . TYR A 1 90 ? 11.262 1.429 -17.491 1.00 96.06 90 TYR A C 1
ATOM 737 O O . TYR A 1 90 ? 11.543 1.279 -18.677 1.00 96.06 90 TYR A O 1
ATOM 745 N N . PHE A 1 91 ? 10.224 0.818 -16.916 1.00 95.62 91 PHE A N 1
ATOM 746 C CA . PHE A 1 91 ? 9.402 -0.171 -17.620 1.00 95.62 91 PHE A CA 1
ATOM 747 C C . PHE A 1 91 ? 8.534 0.457 -18.706 1.00 95.62 91 PHE A C 1
ATOM 749 O O . PHE A 1 91 ? 8.465 -0.074 -19.811 1.00 95.62 91 PHE A O 1
ATOM 756 N N . VAL A 1 92 ? 7.944 1.621 -18.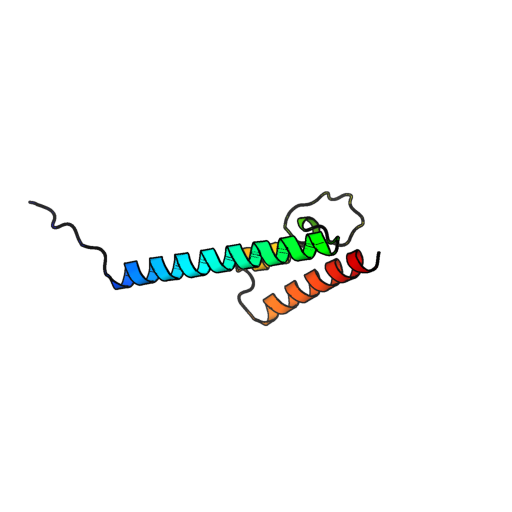431 1.00 96.62 92 VAL A N 1
ATOM 757 C CA . VAL A 1 92 ? 7.077 2.315 -19.396 1.00 96.62 92 VAL A CA 1
ATOM 758 C C . VAL A 1 92 ? 7.853 2.853 -20.610 1.00 96.62 92 VAL A C 1
ATOM 760 O O . VAL A 1 92 ? 7.263 3.048 -21.669 1.00 96.62 92 VAL A O 1
ATOM 763 N N . ASN A 1 93 ? 9.167 3.081 -20.489 1.00 96.19 93 ASN A N 1
ATOM 764 C CA . ASN A 1 93 ? 10.014 3.604 -21.573 1.00 96.19 93 ASN A CA 1
ATOM 765 C C . ASN A 1 93 ? 10.974 2.560 -22.185 1.00 96.19 93 ASN A C 1
ATOM 767 O O . ASN A 1 93 ? 11.901 2.946 -22.903 1.00 96.19 93 ASN A O 1
ATOM 771 N N . LYS A 1 94 ? 10.803 1.271 -21.869 1.00 86.12 94 LYS A N 1
ATOM 772 C CA . LYS A 1 94 ? 11.647 0.174 -22.369 1.00 86.12 94 LYS A CA 1
ATOM 773 C C . LYS A 1 94 ? 11.349 -0.197 -23.824 1.00 86.12 94 LYS A C 1
ATOM 775 O O . LYS A 1 94 ? 10.183 -0.075 -24.255 1.00 86.12 94 LYS A O 1
#